Protein AF-A0A6P0MIQ2-F1 (afdb_monomer_lite)

Sequence (57 aa):
MKLSYRGLNYALQTVAIDTVESKVTARFRGLQYAIRRPANLHTLSTGTKKYRGIAYN

Structure (mmCIF, N/CA/C/O backbone):
data_AF-A0A6P0MIQ2-F1
#
_entry.id   AF-A0A6P0MIQ2-F1
#
loop_
_atom_site.group_PDB
_atom_site.id
_atom_site.type_symbol
_atom_site.label_atom_id
_atom_site.label_alt_id
_atom_site.label_comp_id
_atom_site.label_asym_id
_atom_site.label_entity_id
_atom_site.label_seq_id
_atom_site.pdbx_PDB_ins_code
_atom_site.Cartn_x
_atom_site.Cartn_y
_atom_site.Cartn_z
_atom_site.occupancy
_atom_site.B_iso_or_equiv
_atom_site.auth_seq_id
_atom_site.auth_comp_id
_atom_site.auth_asym_id
_atom_site.auth_atom_id
_atom_site.pdbx_PDB_model_num
ATOM 1 N N . MET A 1 1 ? -1.226 7.303 -16.833 1.00 50.09 1 MET A N 1
ATOM 2 C CA . MET A 1 1 ? -0.104 8.270 -16.873 1.00 50.09 1 MET A CA 1
ATOM 3 C C . MET A 1 1 ? 1.201 7.494 -16.975 1.00 50.09 1 MET A C 1
ATOM 5 O O . MET A 1 1 ? 1.384 6.570 -16.193 1.00 50.09 1 MET A O 1
ATOM 9 N N . LYS A 1 2 ? 2.056 7.792 -17.961 1.00 56.28 2 LYS A N 1
ATOM 10 C CA . LYS A 1 2 ? 3.391 7.180 -18.095 1.00 56.28 2 LYS A CA 1
ATOM 11 C C . LYS A 1 2 ? 4.400 8.107 -17.419 1.00 56.28 2 LYS A C 1
ATOM 13 O O . LYS A 1 2 ? 4.401 9.297 -17.719 1.00 56.28 2 LYS A O 1
ATOM 18 N N . LEU A 1 3 ? 5.197 7.584 -16.491 1.00 71.38 3 LEU A N 1
ATOM 19 C CA . LEU A 1 3 ? 6.247 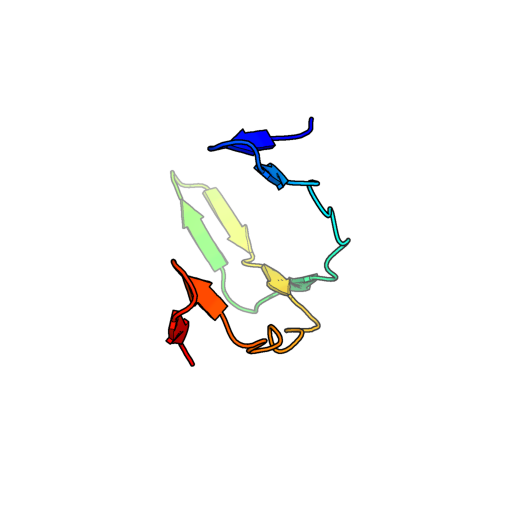8.359 -15.829 1.00 71.38 3 LEU A CA 1
ATOM 20 C C . LEU A 1 3 ? 7.521 8.240 -16.669 1.00 71.38 3 LEU A C 1
ATOM 22 O O . LEU A 1 3 ? 7.954 7.128 -16.964 1.00 71.38 3 LEU A O 1
ATOM 26 N N . SER A 1 4 ? 8.123 9.362 -17.049 1.00 65.88 4 SER A N 1
ATOM 27 C CA . SER A 1 4 ? 9.401 9.389 -17.764 1.00 65.88 4 SER A CA 1
ATOM 28 C C . SER A 1 4 ? 10.489 9.987 -16.876 1.00 65.88 4 SER A C 1
ATOM 30 O O . SER A 1 4 ? 10.359 11.127 -16.430 1.00 65.88 4 SER A O 1
ATOM 32 N N . TYR A 1 5 ? 11.571 9.244 -16.635 1.00 70.06 5 TYR A N 1
ATOM 33 C CA . TYR A 1 5 ? 12.727 9.723 -15.870 1.00 70.06 5 TYR A CA 1
ATOM 34 C C . TYR A 1 5 ? 14.030 9.281 -16.543 1.00 70.06 5 TYR A C 1
ATOM 36 O O . TYR A 1 5 ? 14.197 8.108 -16.869 1.00 70.06 5 TYR A O 1
ATOM 44 N N . ARG A 1 6 ? 14.950 10.232 -16.772 1.00 73.88 6 ARG A N 1
ATOM 45 C CA . ARG A 1 6 ? 16.244 10.023 -17.462 1.00 73.88 6 ARG A CA 1
ATOM 46 C C . ARG A 1 6 ? 16.137 9.284 -18.808 1.00 73.88 6 ARG A C 1
ATOM 48 O O . ARG A 1 6 ? 16.950 8.419 -19.110 1.00 73.88 6 ARG A O 1
ATOM 55 N N . GLY A 1 7 ? 15.123 9.612 -19.610 1.00 74.38 7 GLY A N 1
ATOM 56 C CA . GLY A 1 7 ? 14.908 8.998 -20.928 1.00 74.38 7 GLY A CA 1
ATOM 57 C C . GLY A 1 7 ? 14.318 7.583 -20.892 1.00 74.38 7 GLY A C 1
ATOM 58 O O . GLY A 1 7 ? 14.071 7.008 -21.948 1.00 74.38 7 GLY A O 1
ATOM 59 N N . LEU A 1 8 ? 14.051 7.027 -19.704 1.00 68.56 8 LEU A N 1
ATOM 60 C CA . LEU A 1 8 ? 13.340 5.763 -19.541 1.00 68.56 8 LEU A CA 1
ATOM 61 C C . LEU A 1 8 ? 11.855 6.015 -19.296 1.00 68.56 8 LEU A C 1
ATOM 63 O O . LEU A 1 8 ? 11.472 6.871 -18.495 1.00 68.56 8 LEU A O 1
ATOM 67 N N . ASN A 1 9 ? 11.032 5.229 -19.985 1.00 75.19 9 ASN A N 1
ATOM 68 C CA . ASN A 1 9 ? 9.583 5.266 -19.873 1.00 75.19 9 ASN A CA 1
ATOM 69 C C . ASN A 1 9 ? 9.121 4.138 -18.959 1.00 75.19 9 ASN A C 1
ATOM 71 O O . ASN A 1 9 ? 9.251 2.960 -19.290 1.00 75.19 9 ASN A O 1
ATOM 75 N N . TYR A 1 10 ? 8.551 4.507 -17.822 1.00 68.62 10 TYR A N 1
ATOM 76 C CA . TYR A 1 10 ? 7.972 3.572 -16.878 1.00 68.62 10 TYR A CA 1
ATOM 77 C C . TYR A 1 10 ? 6.484 3.442 -17.185 1.00 68.62 10 TYR A C 1
ATOM 79 O O . TYR A 1 10 ? 5.713 4.408 -17.123 1.00 68.62 10 TYR A O 1
ATOM 87 N N . ALA A 1 11 ? 6.079 2.229 -17.547 1.00 71.38 11 ALA A N 1
ATOM 88 C CA . ALA A 1 11 ? 4.676 1.874 -17.610 1.00 71.38 11 ALA A CA 1
ATOM 89 C C . ALA A 1 11 ? 4.199 1.563 -16.189 1.00 71.38 11 ALA A C 1
ATOM 91 O O . ALA A 1 11 ? 4.784 0.730 -15.498 1.00 71.38 11 ALA A O 1
ATOM 92 N N . LEU A 1 12 ? 3.135 2.236 -15.751 1.00 66.25 12 LEU A N 1
ATOM 93 C CA . LEU A 1 12 ? 2.436 1.841 -14.538 1.00 66.25 12 LEU A CA 1
ATOM 94 C C . LEU A 1 12 ? 1.756 0.498 -14.819 1.00 66.25 12 LEU A C 1
ATOM 96 O O . LEU A 1 12 ? 0.762 0.446 -15.541 1.00 66.25 12 LEU A O 1
ATOM 100 N N . GLN A 1 13 ? 2.304 -0.579 -14.270 1.00 66.56 13 GLN A N 1
ATOM 101 C CA . GLN A 1 13 ? 1.688 -1.8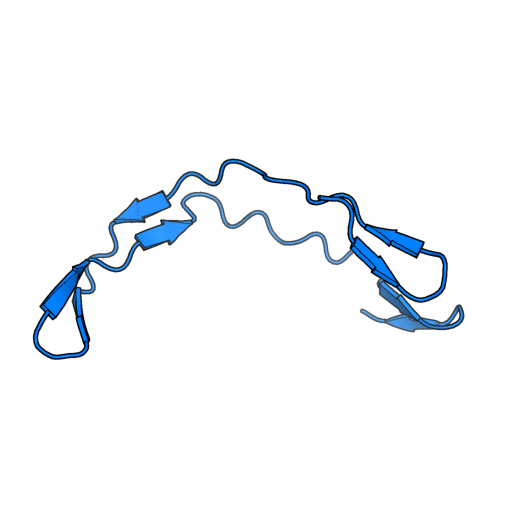94 -14.338 1.00 66.56 13 GLN A CA 1
ATOM 102 C C . GLN A 1 13 ? 0.752 -2.032 -13.136 1.00 66.56 13 GLN A C 1
ATOM 104 O O . GLN A 1 13 ? 1.167 -2.393 -12.038 1.00 66.56 13 GLN A O 1
ATOM 109 N N . THR A 1 14 ? -0.515 -1.661 -13.323 1.00 67.00 14 THR A N 1
ATOM 110 C CA . THR A 1 14 ? -1.557 -1.854 -12.308 1.00 67.00 14 THR A CA 1
ATOM 111 C C . THR A 1 14 ? -1.959 -3.324 -12.295 1.00 67.00 14 THR A C 1
ATOM 113 O O . THR A 1 14 ? -2.908 -3.724 -12.967 1.00 67.00 14 THR A O 1
ATOM 116 N N . VAL A 1 15 ? -1.200 -4.149 -11.579 1.00 68.19 15 VAL A N 1
ATOM 117 C CA . VAL A 1 15 ? -1.610 -5.526 -11.302 1.00 68.19 15 VAL A CA 1
ATOM 118 C C . VAL A 1 15 ? -2.715 -5.460 -10.253 1.00 68.19 15 VAL A C 1
ATOM 120 O O . VAL A 1 15 ? -2.529 -4.856 -9.197 1.00 68.19 15 VAL A O 1
ATOM 123 N N . ALA A 1 16 ? -3.876 -6.039 -10.555 1.00 70.69 16 ALA A N 1
ATOM 124 C CA . ALA A 1 16 ? -4.901 -6.257 -9.546 1.00 70.69 16 ALA A CA 1
ATOM 125 C C . ALA A 1 16 ? -4.342 -7.262 -8.528 1.00 70.69 16 ALA A C 1
ATOM 127 O O . ALA A 1 16 ? -4.019 -8.392 -8.884 1.00 70.69 16 ALA A O 1
ATOM 128 N N . ILE A 1 17 ? -4.139 -6.813 -7.289 1.00 72.38 17 ILE A N 1
ATOM 129 C CA . ILE A 1 17 ? -3.617 -7.648 -6.207 1.00 72.38 17 ILE A CA 1
ATOM 130 C C . ILE A 1 17 ? -4.804 -8.111 -5.374 1.00 72.38 17 ILE A C 1
ATOM 132 O O . ILE A 1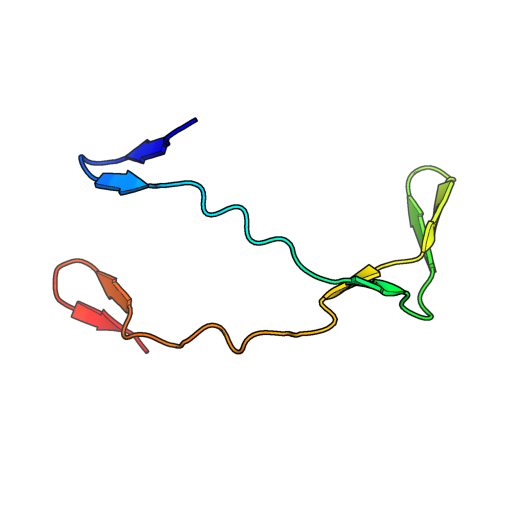 17 ? -5.502 -7.288 -4.777 1.00 72.38 17 ILE A O 1
ATOM 136 N N . ASP A 1 18 ? -4.988 -9.422 -5.286 1.00 81.62 18 ASP A N 1
ATOM 137 C CA . ASP A 1 18 ? -5.931 -10.001 -4.338 1.00 81.62 18 ASP A CA 1
ATOM 138 C C . ASP A 1 18 ? -5.438 -9.745 -2.914 1.00 81.62 18 ASP A C 1
ATOM 140 O O . ASP A 1 18 ? -4.275 -9.996 -2.583 1.00 81.62 18 ASP A O 1
ATOM 144 N N . THR A 1 19 ? -6.319 -9.231 -2.057 1.00 83.94 19 THR A N 1
ATOM 145 C CA . THR A 1 19 ? -5.998 -8.935 -0.656 1.00 83.94 19 THR A CA 1
ATOM 146 C C . THR A 1 19 ? -6.843 -9.785 0.283 1.00 83.94 19 THR A C 1
ATOM 148 O O . THR A 1 19 ? -8.019 -10.025 0.026 1.00 83.94 19 THR A O 1
ATOM 151 N N . VAL A 1 20 ? -6.241 -10.231 1.386 1.00 83.94 20 VAL A N 1
ATOM 152 C CA . VAL A 1 20 ? -6.913 -10.945 2.478 1.00 83.94 20 VAL A CA 1
ATOM 153 C C . VAL A 1 20 ? -6.938 -10.047 3.706 1.00 83.94 20 VAL A C 1
ATOM 155 O O . VAL A 1 20 ? -5.971 -9.330 3.994 1.00 83.94 20 VAL A O 1
ATOM 158 N N . GLU A 1 21 ? -8.038 -10.096 4.449 1.00 83.06 21 GLU A N 1
ATOM 159 C CA . GLU A 1 21 ? -8.140 -9.416 5.735 1.00 83.06 21 GLU A CA 1
ATOM 160 C C . GLU A 1 21 ? -7.171 -10.019 6.753 1.00 83.06 21 GLU A C 1
ATOM 162 O O . GLU A 1 21 ? -7.105 -11.231 6.970 1.00 83.06 21 GLU A O 1
ATOM 167 N N . SER A 1 22 ? -6.378 -9.147 7.370 1.00 78.88 22 SER A N 1
ATOM 168 C CA . SER A 1 22 ? -5.568 -9.499 8.524 1.00 78.88 22 SER A CA 1
ATOM 169 C C . SER A 1 22 ? -6.446 -9.501 9.771 1.00 78.88 22 SER A C 1
ATOM 171 O O . SER A 1 22 ? -7.360 -8.692 9.903 1.00 78.88 22 SER A O 1
ATOM 173 N N . LYS A 1 23 ? -6.092 -10.330 10.756 1.00 85.69 23 LYS A N 1
ATOM 174 C CA . LYS A 1 23 ? -6.676 -10.272 12.108 1.00 85.69 23 LYS A CA 1
ATOM 175 C C . LYS A 1 23 ? -6.207 -9.044 12.910 1.00 85.69 23 LYS A C 1
ATOM 177 O O . LYS A 1 23 ? -6.484 -8.944 14.099 1.00 85.69 23 LYS A O 1
ATOM 182 N N . VAL A 1 24 ? -5.458 -8.135 12.282 1.00 86.38 24 VAL A N 1
ATOM 183 C CA . VAL A 1 24 ? -4.893 -6.935 12.902 1.00 86.38 24 VAL A CA 1
ATOM 184 C C . VAL A 1 24 ? -5.749 -5.721 12.561 1.00 86.38 24 VAL A C 1
ATOM 186 O O . VAL A 1 24 ? -5.971 -5.407 11.390 1.00 86.38 24 VAL A O 1
ATOM 189 N N . THR A 1 25 ? -6.166 -4.997 13.594 1.00 89.06 25 THR A N 1
ATOM 190 C CA . THR A 1 25 ? -6.844 -3.704 13.478 1.00 89.06 25 THR A CA 1
ATOM 191 C C . THR A 1 25 ? -5.899 -2.579 13.871 1.00 89.06 25 THR A C 1
ATOM 193 O O . THR A 1 25 ? -5.279 -2.639 14.932 1.00 89.06 25 THR A O 1
ATOM 196 N N . ALA A 1 26 ? -5.813 -1.541 13.045 1.00 89.06 26 ALA A N 1
ATOM 197 C CA . ALA A 1 26 ? -5.050 -0.334 13.339 1.00 89.06 26 ALA A CA 1
ATOM 198 C C . ALA A 1 26 ? -5.979 0.841 13.649 1.00 89.06 26 ALA A C 1
ATOM 200 O O . ALA A 1 26 ? -7.149 0.850 13.262 1.00 89.06 26 ALA A O 1
ATOM 201 N N . ARG A 1 27 ? -5.440 1.836 14.361 1.00 93.81 27 ARG A N 1
ATOM 202 C CA . ARG A 1 27 ? -6.148 3.066 14.707 1.00 93.81 27 ARG A CA 1
ATOM 203 C C . ARG A 1 27 ? -5.352 4.277 14.240 1.00 93.81 27 ARG A C 1
ATOM 205 O O . ARG A 1 27 ? -4.202 4.446 14.632 1.00 93.81 27 ARG A O 1
ATOM 212 N N . PHE A 1 28 ? -5.971 5.134 13.436 1.00 90.75 28 PHE A N 1
ATOM 213 C CA . PHE A 1 28 ? -5.363 6.374 12.956 1.00 90.75 28 PHE A CA 1
ATOM 214 C C . PHE A 1 28 ? -6.389 7.499 13.020 1.00 90.75 28 PHE A C 1
ATOM 216 O O . PHE A 1 28 ? -7.511 7.349 12.543 1.00 90.75 28 PHE A O 1
ATOM 223 N N . ARG A 1 29 ? -6.014 8.622 13.649 1.00 92.44 29 ARG A N 1
ATOM 224 C CA . ARG A 1 29 ? -6.904 9.781 13.871 1.00 92.44 29 ARG A CA 1
ATOM 225 C C . ARG A 1 29 ? -8.261 9.405 14.490 1.00 92.44 29 ARG A C 1
ATOM 227 O O . ARG A 1 29 ? -9.294 9.943 14.122 1.00 92.44 29 ARG A O 1
ATOM 234 N N . GLY A 1 30 ? -8.259 8.445 15.415 1.00 93.19 30 GLY A N 1
ATOM 235 C CA . GLY A 1 30 ? -9.469 7.973 16.092 1.00 93.19 30 GLY A CA 1
ATOM 236 C C . GLY A 1 30 ? -10.272 6.914 15.331 1.00 93.19 30 GLY A C 1
ATOM 237 O O . GLY A 1 30 ? -11.040 6.209 15.980 1.00 93.19 30 GLY A O 1
ATOM 238 N N . LEU A 1 31 ? -10.042 6.729 14.027 1.00 90.50 31 LEU A N 1
ATOM 239 C CA . LEU A 1 31 ? -10.713 5.723 13.200 1.00 90.50 31 LEU A CA 1
ATOM 240 C C . LEU A 1 31 ? -10.018 4.367 13.310 1.00 90.50 31 LEU A C 1
ATOM 242 O O . LEU A 1 31 ? -8.788 4.299 13.273 1.00 90.50 31 LEU A O 1
ATOM 246 N N . GLN A 1 32 ? -10.808 3.299 13.420 1.00 93.44 32 GLN A N 1
ATOM 247 C CA . GLN A 1 32 ? -10.325 1.922 13.438 1.00 93.44 32 GLN A CA 1
ATOM 248 C C . GLN A 1 32 ? -10.528 1.280 12.065 1.00 93.44 32 GLN A C 1
ATOM 250 O O . GLN A 1 32 ? -11.605 1.384 11.483 1.00 93.44 32 GLN A O 1
ATOM 255 N N . TYR A 1 33 ? -9.496 0.617 11.551 1.00 89.31 33 TYR A N 1
ATOM 256 C CA . TYR A 1 33 ? -9.537 -0.059 10.258 1.00 89.31 33 TYR A CA 1
ATOM 257 C C . TYR A 1 33 ? -8.849 -1.420 10.326 1.00 89.31 33 TYR A C 1
ATOM 259 O O . TYR A 1 33 ? -7.846 -1.605 11.021 1.00 89.31 33 TYR A O 1
ATOM 267 N N . ALA A 1 34 ? -9.403 -2.384 9.592 1.00 89.56 34 ALA A N 1
ATOM 268 C CA . ALA A 1 34 ? -8.785 -3.686 9.399 1.00 89.56 34 ALA A CA 1
ATOM 269 C C . ALA A 1 34 ? -7.620 -3.554 8.413 1.00 89.56 34 ALA A C 1
ATOM 271 O O . ALA A 1 34 ? -7.768 -2.993 7.324 1.00 89.56 34 ALA A O 1
ATOM 272 N N . ILE A 1 35 ? -6.450 -4.064 8.791 1.00 88.00 35 ILE A N 1
ATOM 273 C CA . ILE A 1 35 ? -5.304 -4.106 7.885 1.00 88.00 35 ILE A CA 1
ATOM 274 C C . ILE A 1 35 ? -5.550 -5.224 6.869 1.00 88.00 35 ILE A C 1
ATOM 276 O O . ILE A 1 35 ? -5.896 -6.344 7.236 1.00 88.00 35 ILE A O 1
ATOM 280 N N . ARG A 1 36 ? -5.343 -4.948 5.583 1.00 86.00 36 ARG A N 1
ATOM 281 C CA . ARG A 1 36 ? -5.369 -5.965 4.523 1.00 86.00 36 ARG A CA 1
ATOM 282 C C . ARG A 1 36 ? -3.953 -6.242 4.043 1.00 86.00 36 ARG A C 1
ATOM 284 O O . ARG A 1 36 ? -3.129 -5.330 3.991 1.00 86.00 36 ARG A O 1
ATOM 291 N N . ARG A 1 37 ? -3.665 -7.498 3.703 1.00 79.69 37 ARG A N 1
ATOM 292 C CA . ARG A 1 37 ? -2.376 -7.916 3.130 1.00 79.69 37 ARG A CA 1
ATOM 293 C C . ARG A 1 37 ? -2.586 -8.615 1.786 1.00 79.69 37 ARG A C 1
ATOM 295 O O . ARG A 1 37 ? -3.649 -9.202 1.599 1.00 79.69 37 ARG A O 1
ATOM 302 N N . PRO A 1 38 ? -1.610 -8.595 0.866 1.00 82.38 38 PRO A N 1
ATOM 303 C CA . PRO A 1 38 ? -1.685 -9.378 -0.365 1.00 82.38 38 PRO A CA 1
ATOM 304 C C . PRO A 1 38 ? -1.876 -10.871 -0.060 1.00 82.38 38 PRO A C 1
ATOM 306 O O . PRO A 1 38 ? -1.188 -11.408 0.810 1.00 82.38 38 PRO A O 1
ATOM 309 N N . ALA A 1 39 ? -2.804 -11.528 -0.760 1.00 75.25 39 ALA A N 1
ATOM 310 C CA . ALA A 1 39 ? -3.035 -12.972 -0.677 1.00 75.25 39 ALA A CA 1
ATOM 311 C C . ALA A 1 39 ? -1.835 -13.742 -1.236 1.00 75.25 39 ALA A C 1
ATOM 313 O O . ALA A 1 39 ? -1.300 -14.645 -0.597 1.00 75.25 39 ALA A O 1
ATOM 314 N N . ASN A 1 40 ? -1.376 -13.297 -2.405 1.00 68.94 40 ASN A N 1
ATOM 315 C CA . ASN A 1 40 ? -0.213 -13.819 -3.093 1.00 68.94 40 ASN A CA 1
ATOM 316 C C . ASN A 1 40 ? 0.898 -12.778 -2.989 1.00 68.94 40 ASN A C 1
ATOM 318 O O . ASN A 1 40 ? 0.937 -11.799 -3.736 1.00 68.94 40 ASN A O 1
ATOM 322 N N . LEU A 1 41 ? 1.823 -12.987 -2.054 1.00 64.12 41 LEU A N 1
ATOM 323 C CA . LEU A 1 41 ? 3.153 -12.408 -2.179 1.00 64.12 41 LEU A CA 1
ATOM 324 C C . LEU A 1 41 ? 3.796 -13.124 -3.365 1.00 64.12 41 LEU A C 1
ATOM 326 O O . LEU A 1 41 ? 4.460 -14.141 -3.183 1.00 64.12 41 LEU A O 1
ATOM 330 N N . HIS A 1 42 ? 3.567 -12.635 -4.588 1.00 58.06 42 HIS A N 1
ATOM 331 C CA . HIS A 1 42 ? 4.489 -12.951 -5.667 1.00 58.06 42 HIS A CA 1
ATOM 332 C C . HIS A 1 42 ? 5.866 -12.611 -5.113 1.00 58.06 42 HIS A C 1
ATOM 334 O O . HIS A 1 42 ? 6.129 -11.447 -4.798 1.00 58.06 42 HIS A O 1
ATOM 340 N N . THR A 1 43 ? 6.705 -13.629 -4.911 1.00 58.19 43 THR A N 1
ATOM 341 C CA . THR A 1 43 ? 8.134 -13.453 -4.699 1.00 58.19 43 THR A CA 1
ATOM 342 C C . THR A 1 43 ? 8.558 -12.522 -5.811 1.00 58.19 43 THR A C 1
ATOM 344 O O . THR A 1 43 ? 8.541 -12.914 -6.979 1.00 58.19 43 THR A O 1
ATOM 347 N N . LEU A 1 44 ? 8.799 -11.254 -5.463 1.00 58.88 44 LEU A N 1
ATOM 348 C CA . LEU A 1 44 ? 9.356 -10.280 -6.381 1.00 58.88 44 LEU A CA 1
ATOM 349 C C . LEU A 1 44 ? 10.565 -10.987 -6.953 1.00 58.88 44 LEU A C 1
ATOM 351 O O . LEU A 1 44 ? 11.491 -11.293 -6.203 1.00 58.88 44 LEU A O 1
ATOM 355 N N . SER A 1 45 ? 10.487 -11.350 -8.234 1.00 52.94 45 SER A N 1
ATOM 356 C CA . SER A 1 45 ? 11.608 -11.959 -8.918 1.00 52.94 45 SER A CA 1
ATOM 357 C C . SER A 1 45 ? 12.785 -11.047 -8.621 1.00 52.94 45 SER A C 1
ATOM 359 O O . SER A 1 45 ? 12.776 -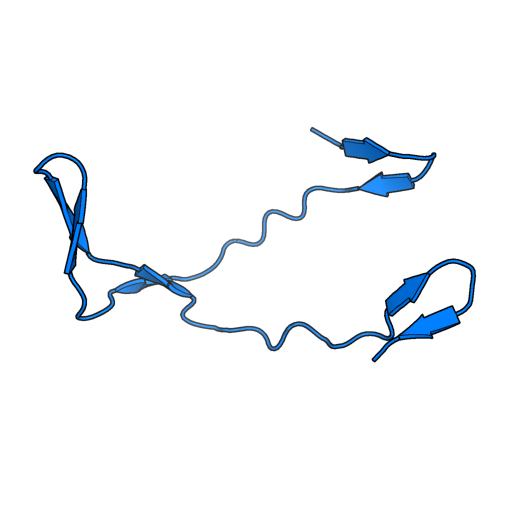9.867 -8.987 1.00 52.94 45 SER A O 1
ATOM 361 N N . THR A 1 46 ? 13.768 -11.570 -7.895 1.00 59.19 46 THR A N 1
ATOM 362 C CA . THR A 1 46 ? 15.102 -10.995 -7.766 1.00 59.19 46 THR A CA 1
ATOM 363 C C . THR A 1 46 ? 15.783 -11.140 -9.124 1.00 59.19 46 THR A C 1
ATOM 365 O O . THR A 1 46 ? 16.827 -11.761 -9.273 1.00 59.19 46 THR A O 1
ATOM 368 N N . GLY A 1 47 ? 15.147 -10.602 -10.166 1.00 59.94 47 GLY A N 1
ATOM 369 C CA . GLY A 1 47 ? 15.786 -10.368 -11.436 1.00 59.94 47 GLY A CA 1
ATOM 370 C C . GLY A 1 47 ? 16.966 -9.454 -11.163 1.00 59.94 47 GLY A C 1
ATOM 371 O O . GLY A 1 47 ? 16.835 -8.458 -10.446 1.00 59.94 47 GLY A O 1
ATOM 372 N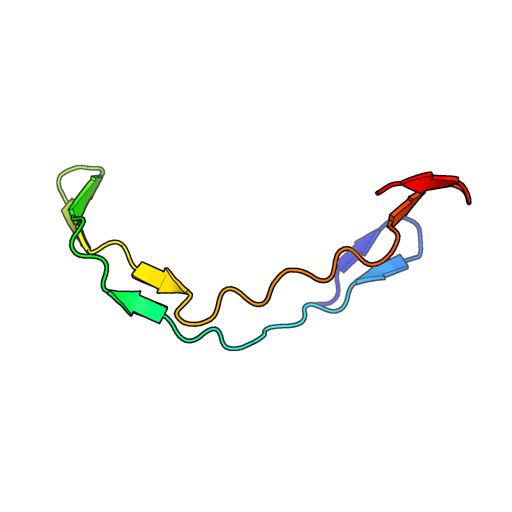 N . THR A 1 48 ? 18.122 -9.832 -11.696 1.00 64.25 48 THR A N 1
ATOM 373 C CA . THR A 1 48 ? 19.394 -9.141 -11.507 1.00 64.25 48 THR A CA 1
ATOM 374 C C . THR A 1 48 ? 19.215 -7.643 -11.744 1.00 64.25 48 THR A C 1
ATOM 376 O O . THR A 1 48 ? 18.981 -7.201 -12.875 1.00 64.25 48 THR A O 1
ATOM 379 N N . LYS A 1 49 ? 19.300 -6.842 -10.680 1.00 69.50 49 LYS A N 1
ATOM 380 C CA . LYS A 1 49 ? 19.105 -5.395 -10.780 1.00 69.50 49 LYS A CA 1
ATOM 381 C C . LYS A 1 49 ? 20.384 -4.805 -11.348 1.00 69.50 49 LYS A C 1
ATOM 383 O O . LYS A 1 49 ? 21.437 -4.931 -10.736 1.00 69.50 49 LYS A O 1
ATOM 388 N N . LYS A 1 50 ? 20.326 -4.177 -12.524 1.00 68.69 50 LYS A N 1
ATOM 389 C CA . LYS A 1 50 ? 21.500 -3.532 -13.127 1.00 68.69 50 LYS A CA 1
ATOM 390 C C . LYS A 1 50 ? 21.459 -2.021 -12.918 1.00 68.69 50 LYS A C 1
ATOM 392 O O . LYS A 1 50 ? 20.497 -1.373 -13.321 1.00 68.69 50 LYS A O 1
ATOM 397 N N . TYR A 1 51 ? 22.522 -1.450 -12.354 1.00 69.94 51 TYR A N 1
ATOM 398 C CA . TYR A 1 51 ? 22.754 -0.002 -12.321 1.00 69.94 51 TYR A CA 1
ATOM 399 C C . TYR A 1 51 ? 24.119 0.312 -12.939 1.00 69.94 51 TYR A C 1
ATOM 401 O O . TYR A 1 51 ? 25.132 -0.240 -12.525 1.00 69.94 51 TYR A O 1
ATOM 409 N N . ARG A 1 52 ? 24.147 1.169 -13.972 1.00 76.56 52 ARG A N 1
ATOM 410 C CA . ARG A 1 52 ? 25.361 1.488 -14.760 1.00 76.56 52 ARG A CA 1
ATOM 411 C C . ARG A 1 52 ? 26.121 0.250 -15.272 1.00 76.56 52 ARG A C 1
ATOM 413 O O . ARG A 1 52 ? 27.343 0.232 -15.297 1.00 76.56 52 ARG A O 1
ATOM 420 N N . GLY A 1 53 ? 25.396 -0.799 -15.659 1.00 73.38 53 GLY A N 1
ATOM 421 C CA . GLY A 1 53 ? 25.989 -2.057 -16.135 1.00 73.38 53 GLY A CA 1
ATOM 422 C C . GLY A 1 53 ? 26.449 -3.013 -15.029 1.00 73.38 53 GLY A C 1
ATOM 423 O O . GLY A 1 53 ? 26.740 -4.167 -15.326 1.00 73.38 53 GLY A O 1
ATOM 424 N N . ILE A 1 54 ? 26.439 -2.586 -13.765 1.00 72.50 54 I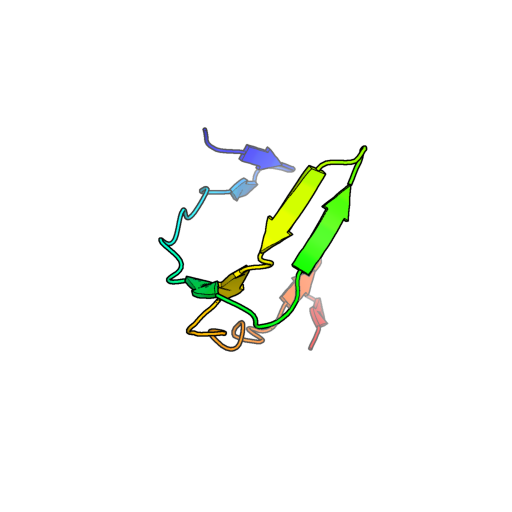LE A N 1
ATOM 425 C CA . ILE A 1 54 ? 26.792 -3.423 -12.616 1.00 72.50 54 ILE A CA 1
ATOM 426 C C . ILE A 1 54 ? 25.536 -4.131 -12.115 1.00 72.50 54 ILE A C 1
ATOM 428 O O . ILE A 1 54 ? 24.505 -3.495 -11.897 1.00 72.50 54 ILE A O 1
ATOM 432 N N . ALA A 1 55 ? 25.630 -5.449 -11.966 1.00 76.81 55 ALA A N 1
ATOM 433 C CA . ALA A 1 55 ? 24.583 -6.303 -11.425 1.00 76.81 55 ALA A CA 1
ATOM 434 C C . ALA A 1 55 ? 24.614 -6.310 -9.889 1.00 76.81 55 ALA A C 1
ATOM 436 O O . ALA A 1 55 ? 25.674 -6.481 -9.293 1.00 76.81 55 ALA A O 1
ATOM 437 N N . TYR A 1 56 ? 23.444 -6.172 -9.273 1.00 64.12 56 TYR A N 1
ATOM 438 C CA . TYR A 1 56 ? 23.215 -6.269 -7.836 1.00 64.12 56 TYR A CA 1
ATOM 439 C C . TYR A 1 56 ? 22.167 -7.358 -7.572 1.00 64.12 56 TYR A C 1
ATOM 441 O O . TYR A 1 56 ? 21.153 -7.426 -8.282 1.00 64.12 56 TYR A O 1
ATOM 449 N N . ASN A 1 57 ? 22.438 -8.186 -6.560 1.00 63.69 57 ASN A N 1
ATOM 450 C CA . ASN A 1 57 ? 21.540 -9.217 -6.033 1.00 63.69 57 ASN A CA 1
ATOM 451 C C . ASN A 1 57 ? 20.857 -8.716 -4.762 1.00 63.69 57 ASN A C 1
ATOM 453 O O . ASN A 1 57 ? 21.571 -8.126 -3.921 1.00 63.69 57 ASN A O 1
#

Foldseek 3Di:
DWDDDPNDTHDPPPDDFDKDWDPDWDADPNDIDTDIDGPDPPVPPPPFDDDPNDTDD

Radius of gyration: 17.64 Å; chains: 1; bounding box: 38×24×37 Å

Secondary structure (DSSP, 8-state):
--EEETTEEE--------EEEEEEEEEETTEEEEEEEES---------EEETTEEE-

pLDDT: mean 74.43, std 11.39, range [50.09, 93.81]